Protein AF-A0A8K0Q5I4-F1 (afdb_monomer)

Sequence (101 aa):
MQALPLFTFTPALLFSSYLNLSGYPTGSAGMTAAWSGLYALLALRRRQPMRAKLSIRGVVRGTAIGLGTANCIAGGWVYFNGDFKKDAEERVDRNRWGNYD

Structure (mmCIF, N/CA/C/O backbone):
data_AF-A0A8K0Q5I4-F1
#
_entry.id   AF-A0A8K0Q5I4-F1
#
loop_
_atom_site.group_PDB
_atom_site.id
_atom_site.type_symbol
_atom_site.label_atom_id
_atom_site.label_alt_id
_atom_site.label_comp_id
_atom_site.label_asym_id
_atom_site.label_entity_id
_atom_site.label_seq_id
_atom_site.pdbx_PDB_ins_code
_atom_site.Cartn_x
_atom_site.Cartn_y
_atom_site.Cartn_z
_atom_site.occupancy
_atom_site.B_iso_or_equiv
_atom_site.auth_seq_id
_atom_site.auth_comp_id
_atom_site.auth_asym_id
_atom_site.auth_atom_id
_atom_site.pdbx_PDB_model_num
ATOM 1 N N . MET A 1 1 ? -8.369 12.749 15.438 1.00 50.50 1 MET A N 1
ATOM 2 C CA . MET A 1 1 ? -7.908 11.987 14.254 1.00 50.50 1 MET A CA 1
ATOM 3 C C . MET A 1 1 ? -6.560 11.366 14.583 1.00 50.50 1 MET A C 1
ATOM 5 O O . MET A 1 1 ? -5.687 12.086 15.046 1.00 50.50 1 MET A O 1
ATOM 9 N N . GLN A 1 2 ? -6.380 10.056 14.409 1.00 64.69 2 GLN A N 1
ATOM 10 C CA . GLN A 1 2 ? -5.070 9.425 14.599 1.00 64.69 2 GLN A CA 1
ATOM 11 C C . GLN A 1 2 ? -4.271 9.650 13.306 1.00 64.69 2 GLN A C 1
ATOM 13 O O . GLN A 1 2 ? -4.569 9.018 12.301 1.00 64.69 2 GLN A O 1
ATOM 18 N N . ALA A 1 3 ? -3.338 10.606 13.297 1.00 74.06 3 ALA A N 1
ATOM 19 C CA . ALA A 1 3 ? -2.664 11.048 12.069 1.00 74.06 3 ALA A CA 1
ATOM 20 C C . ALA A 1 3 ? -1.546 10.097 11.594 1.00 74.06 3 ALA A C 1
ATOM 22 O O . ALA A 1 3 ? -1.190 10.087 10.421 1.00 74.06 3 ALA A O 1
ATOM 23 N N . LEU A 1 4 ? -1.039 9.250 12.496 1.00 81.88 4 LEU A N 1
ATOM 24 C CA . LEU A 1 4 ? 0.051 8.300 12.242 1.00 81.88 4 LEU A CA 1
ATOM 25 C C . LEU A 1 4 ? -0.132 7.441 10.974 1.00 81.88 4 LEU A C 1
ATOM 27 O O . LEU A 1 4 ? 0.777 7.440 10.152 1.00 81.88 4 LEU A O 1
ATOM 31 N N . PRO A 1 5 ? -1.277 6.764 10.744 1.00 79.31 5 PRO A N 1
ATOM 32 C CA . PRO A 1 5 ? -1.465 5.954 9.541 1.00 79.31 5 PRO A CA 1
ATOM 33 C C . PRO A 1 5 ? -1.432 6.783 8.252 1.00 79.31 5 PRO A C 1
ATOM 35 O O . PRO A 1 5 ? -0.892 6.340 7.244 1.00 79.31 5 PRO A O 1
ATOM 38 N N . LEU A 1 6 ? -1.985 7.998 8.271 1.00 81.94 6 LEU A N 1
ATOM 39 C CA . LEU A 1 6 ? -1.982 8.864 7.094 1.00 81.94 6 LEU A CA 1
ATOM 40 C C . LEU A 1 6 ? -0.562 9.325 6.760 1.00 81.94 6 LEU A C 1
ATOM 42 O O . LEU A 1 6 ? -0.189 9.312 5.592 1.00 81.94 6 LEU A O 1
ATOM 46 N N . PHE A 1 7 ? 0.253 9.647 7.763 1.00 85.25 7 PHE A N 1
ATOM 47 C CA . PHE A 1 7 ? 1.641 10.047 7.534 1.00 85.25 7 PHE A CA 1
ATOM 48 C C . PHE A 1 7 ? 2.544 8.899 7.074 1.00 85.25 7 PHE A C 1
ATOM 50 O O . PHE A 1 7 ? 3.481 9.152 6.328 1.00 85.25 7 PHE A O 1
ATOM 57 N N . THR A 1 8 ? 2.277 7.651 7.469 1.00 85.75 8 THR A N 1
ATOM 58 C CA . THR A 1 8 ? 3.129 6.517 7.073 1.00 85.75 8 THR A CA 1
ATOM 59 C C . THR A 1 8 ? 2.732 5.908 5.731 1.00 85.75 8 THR A C 1
ATOM 61 O O . THR A 1 8 ? 3.601 5.594 4.926 1.00 85.75 8 THR A O 1
ATOM 64 N N . PHE A 1 9 ? 1.432 5.728 5.470 1.00 86.44 9 PHE A N 1
ATOM 65 C CA . PHE A 1 9 ? 0.968 5.013 4.273 1.00 86.44 9 PHE A CA 1
ATOM 66 C C . PHE A 1 9 ? 0.847 5.919 3.044 1.00 86.44 9 PHE A C 1
ATOM 68 O O . PHE A 1 9 ? 1.191 5.500 1.943 1.00 86.44 9 PHE A O 1
ATOM 75 N N . THR A 1 10 ? 0.392 7.163 3.208 1.00 87.31 10 THR A N 1
ATOM 76 C CA . THR A 1 10 ? 0.146 8.071 2.073 1.00 87.31 10 THR A CA 1
ATOM 77 C C . THR A 1 10 ? 1.399 8.366 1.241 1.00 87.31 10 THR A C 1
ATOM 79 O O . THR A 1 10 ? 1.329 8.179 0.027 1.00 87.31 10 THR A O 1
ATOM 82 N N . PRO A 1 11 ? 2.551 8.779 1.815 1.00 89.44 11 PRO A N 1
ATOM 83 C CA . PRO A 1 11 ? 3.729 9.079 0.999 1.00 89.44 11 PRO A CA 1
ATOM 84 C C . PRO A 1 11 ? 4.267 7.837 0.283 1.00 89.44 11 PRO A C 1
ATOM 86 O O . PRO A 1 11 ? 4.677 7.928 -0.869 1.00 89.44 11 PRO A O 1
ATOM 89 N N . ALA A 1 12 ? 4.200 6.668 0.920 1.00 88.19 12 ALA A N 1
ATOM 90 C CA . ALA A 1 12 ? 4.616 5.412 0.312 1.00 88.19 12 ALA A CA 1
ATOM 91 C C . ALA A 1 12 ? 3.743 5.019 -0.892 1.00 88.19 12 ALA A C 1
ATOM 93 O O . ALA A 1 12 ? 4.257 4.605 -1.932 1.00 88.19 12 ALA A O 1
ATOM 94 N N . LEU A 1 13 ? 2.424 5.186 -0.775 1.00 86.69 13 LEU A N 1
ATOM 95 C CA . LEU A 1 13 ? 1.494 4.904 -1.868 1.00 86.69 13 LEU A CA 1
ATOM 96 C C . LEU A 1 13 ? 1.622 5.926 -3.005 1.00 86.69 13 LEU A C 1
ATOM 98 O O . LEU A 1 13 ? 1.610 5.539 -4.170 1.00 86.69 13 LEU A O 1
ATOM 102 N N . LEU A 1 14 ? 1.817 7.210 -2.689 1.00 90.69 14 LEU A N 1
ATOM 103 C CA . LEU A 1 14 ? 2.098 8.239 -3.697 1.00 90.69 14 LEU A CA 1
ATOM 104 C C . LEU A 1 14 ? 3.407 7.962 -4.442 1.00 90.69 14 LEU A C 1
ATOM 106 O O . LEU A 1 14 ? 3.466 8.109 -5.662 1.00 90.69 14 LEU A O 1
ATOM 110 N N . PHE A 1 15 ? 4.437 7.519 -3.723 1.00 90.56 15 PHE A N 1
ATOM 111 C CA . PHE A 1 15 ? 5.706 7.135 -4.326 1.00 90.56 15 PHE A CA 1
ATOM 112 C C . PHE A 1 15 ? 5.550 5.921 -5.251 1.00 90.56 15 PHE A C 1
ATOM 114 O O . PHE A 1 15 ? 6.092 5.918 -6.353 1.00 90.56 15 PHE A O 1
ATOM 121 N N . SER A 1 16 ? 4.735 4.937 -4.866 1.00 89.25 16 SER A N 1
ATOM 122 C CA . SER A 1 16 ? 4.389 3.815 -5.743 1.00 89.25 16 SER A CA 1
ATOM 123 C C . SER A 1 16 ? 3.726 4.282 -7.048 1.00 89.25 16 SER A C 1
ATOM 125 O O . SER A 1 16 ? 4.147 3.894 -8.138 1.00 89.25 16 SER A O 1
ATOM 127 N N . SER A 1 17 ? 2.756 5.198 -6.966 1.00 89.88 17 SER A N 1
ATOM 128 C CA . SER A 1 17 ? 2.129 5.800 -8.152 1.00 89.88 17 SER A CA 1
ATOM 129 C C . SER A 1 17 ? 3.136 6.552 -9.027 1.00 89.88 17 SER A C 1
ATOM 131 O O . SER A 1 17 ? 3.082 6.463 -10.255 1.00 89.88 17 SER A O 1
ATOM 133 N N . TYR A 1 18 ? 4.086 7.261 -8.413 1.00 91.75 18 TYR A N 1
ATOM 134 C CA . TYR A 1 18 ? 5.168 7.927 -9.138 1.00 91.75 18 TYR A CA 1
ATOM 135 C C . TYR A 1 18 ? 6.082 6.930 -9.864 1.00 91.75 18 TYR A C 1
ATOM 137 O O . TYR A 1 18 ? 6.446 7.160 -11.019 1.00 91.75 18 TYR A O 1
ATOM 145 N N . LEU A 1 19 ? 6.431 5.810 -9.229 1.00 90.38 19 LEU A N 1
ATOM 146 C CA . LEU A 1 19 ? 7.227 4.755 -9.859 1.00 90.38 19 LEU A CA 1
ATOM 147 C C . LEU A 1 19 ? 6.524 4.146 -11.066 1.00 90.38 19 LEU A C 1
ATOM 149 O O . LEU A 1 19 ? 7.143 3.978 -12.114 1.00 90.38 19 LEU A O 1
ATOM 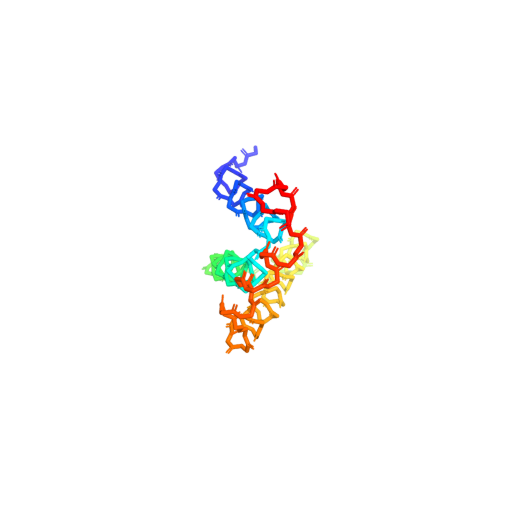153 N N . ASN A 1 20 ? 5.220 3.908 -10.953 1.00 90.19 20 ASN A N 1
ATOM 154 C CA . ASN A 1 20 ? 4.432 3.423 -12.078 1.00 90.19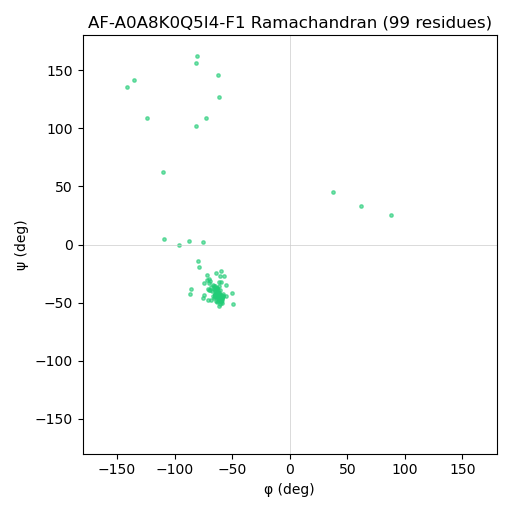 20 ASN A CA 1
ATOM 155 C C . ASN A 1 20 ? 4.496 4.418 -13.251 1.00 90.19 20 ASN A C 1
ATOM 157 O O . ASN A 1 20 ? 4.871 4.073 -14.370 1.00 90.19 20 ASN A O 1
ATOM 161 N N . LEU A 1 21 ? 4.255 5.705 -12.971 1.00 88.19 21 LEU A N 1
ATOM 162 C CA . LEU A 1 21 ? 4.308 6.758 -13.989 1.00 88.19 21 LEU A CA 1
ATOM 163 C C . LEU A 1 21 ? 5.705 6.929 -14.601 1.00 88.19 21 LEU A C 1
ATOM 165 O O . LEU A 1 21 ? 5.821 7.202 -15.800 1.00 88.19 21 LEU A O 1
ATOM 169 N N . SER A 1 22 ? 6.764 6.794 -13.804 1.00 87.56 22 SER A N 1
ATOM 170 C CA . SER A 1 22 ? 8.159 6.906 -14.257 1.00 87.56 22 SER A CA 1
ATOM 171 C C . SER A 1 22 ? 8.661 5.683 -15.036 1.00 87.56 22 SER A C 1
ATOM 173 O O . SER A 1 22 ? 9.798 5.700 -15.504 1.00 87.56 22 SER A O 1
ATOM 175 N N . GLY A 1 23 ? 7.805 4.682 -15.270 1.00 86.94 23 GLY A N 1
ATOM 176 C CA . GLY A 1 23 ? 8.124 3.511 -16.088 1.00 86.94 23 GLY A CA 1
ATOM 177 C C . GLY A 1 23 ? 8.763 2.372 -15.299 1.00 86.94 23 GLY A C 1
ATOM 178 O O . GLY A 1 23 ? 9.480 1.562 -15.871 1.00 86.94 23 GLY A O 1
ATOM 179 N N . TYR A 1 24 ? 8.506 2.303 -13.992 1.00 90.44 24 TYR A N 1
ATOM 180 C CA . TYR A 1 24 ? 8.841 1.154 -13.150 1.00 90.44 24 TYR A CA 1
ATOM 181 C C . TYR A 1 24 ? 7.563 0.414 -12.721 1.00 90.44 24 TYR A C 1
ATOM 183 O O . TYR A 1 24 ? 7.262 0.363 -11.521 1.00 90.44 24 TYR A O 1
ATOM 191 N N . PRO A 1 25 ? 6.775 -0.144 -13.664 1.00 91.19 25 PRO A N 1
ATOM 192 C CA . PRO A 1 25 ? 5.515 -0.802 -13.344 1.00 91.19 25 PRO A CA 1
ATOM 193 C C . PRO A 1 25 ? 5.735 -2.014 -12.432 1.00 91.19 25 PRO A C 1
ATOM 195 O O . PRO A 1 25 ? 5.062 -2.103 -11.403 1.00 91.19 25 PRO A O 1
ATOM 198 N N . THR A 1 26 ? 6.738 -2.862 -12.691 1.00 91.06 26 THR A N 1
ATOM 199 C CA . THR A 1 26 ? 7.036 -4.028 -11.837 1.00 91.06 26 THR A CA 1
ATOM 200 C C . THR A 1 26 ? 7.429 -3.599 -10.420 1.00 91.06 26 THR A C 1
ATOM 202 O O . THR A 1 26 ? 6.896 -4.104 -9.429 1.00 91.06 26 THR A O 1
ATOM 205 N N . GLY A 1 27 ? 8.306 -2.595 -10.302 1.00 90.12 27 GLY A N 1
ATOM 206 C CA . GLY A 1 27 ? 8.728 -2.047 -9.008 1.00 90.12 27 GLY A CA 1
ATOM 207 C C . GLY A 1 27 ? 7.576 -1.412 -8.222 1.00 90.12 27 GLY A C 1
ATOM 208 O O . GLY A 1 27 ? 7.433 -1.652 -7.022 1.00 90.12 27 GLY A O 1
ATOM 209 N N . SER A 1 28 ? 6.715 -0.651 -8.902 1.00 92.44 28 SER A N 1
ATOM 210 C CA . SER A 1 28 ? 5.524 -0.045 -8.296 1.00 92.44 28 SER A CA 1
ATOM 211 C C . SER A 1 28 ? 4.490 -1.084 -7.852 1.00 92.44 28 SER A C 1
ATOM 213 O O . SER A 1 28 ? 3.873 -0.943 -6.793 1.00 92.44 28 SER A O 1
ATOM 215 N N . ALA A 1 29 ? 4.334 -2.179 -8.600 1.00 92.19 29 ALA A N 1
ATOM 216 C CA . ALA A 1 29 ? 3.437 -3.266 -8.233 1.00 92.19 29 ALA A CA 1
ATOM 217 C C . ALA A 1 29 ? 3.898 -3.956 -6.942 1.00 92.19 29 ALA A C 1
ATOM 219 O O . ALA A 1 29 ? 3.094 -4.137 -6.024 1.00 92.19 29 ALA A O 1
ATOM 220 N N . GLY A 1 30 ? 5.200 -4.236 -6.820 1.00 92.12 30 GLY A N 1
ATOM 221 C CA . GLY A 1 30 ? 5.790 -4.787 -5.596 1.00 92.12 30 GLY A CA 1
ATOM 222 C C . GLY A 1 30 ? 5.637 -3.858 -4.391 1.00 92.12 30 GLY A C 1
ATOM 223 O O . GLY A 1 30 ? 5.267 -4.296 -3.300 1.00 92.12 30 GLY A O 1
ATOM 224 N N . MET A 1 31 ? 5.843 -2.554 -4.588 1.00 93.31 31 MET A N 1
ATOM 225 C CA . MET A 1 31 ? 5.682 -1.564 -3.521 1.00 93.31 31 MET A CA 1
ATOM 226 C C . MET A 1 31 ? 4.227 -1.458 -3.055 1.00 93.31 31 MET A C 1
ATOM 228 O O . MET A 1 31 ? 3.948 -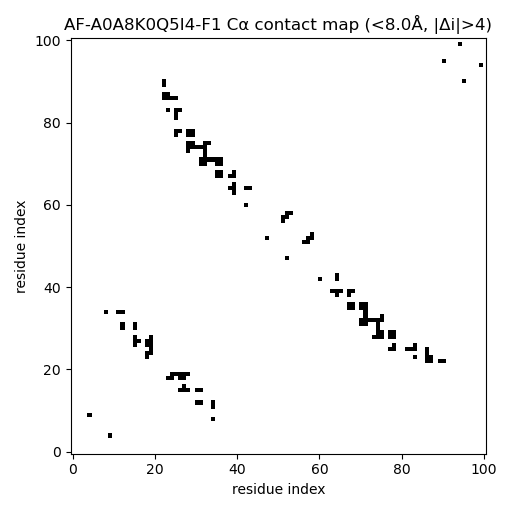1.508 -1.855 1.00 93.31 31 MET A O 1
ATOM 232 N N . THR A 1 32 ? 3.288 -1.389 -3.999 1.00 93.19 32 THR A N 1
ATOM 233 C CA . THR A 1 32 ? 1.845 -1.413 -3.714 1.00 93.19 32 THR A CA 1
ATOM 234 C C . THR A 1 32 ? 1.459 -2.680 -2.961 1.00 93.19 32 THR A C 1
ATOM 236 O O . THR A 1 32 ? 0.705 -2.606 -1.986 1.00 93.19 32 THR A O 1
ATOM 239 N N . ALA A 1 33 ? 2.007 -3.828 -3.366 1.00 94.12 33 ALA A N 1
ATOM 240 C CA . ALA A 1 33 ? 1.730 -5.099 -2.724 1.00 94.12 33 ALA A CA 1
ATOM 241 C C . ALA A 1 33 ? 2.196 -5.117 -1.265 1.00 94.12 33 ALA A C 1
ATOM 243 O O . ALA A 1 33 ? 1.409 -5.422 -0.368 1.00 94.12 33 ALA A O 1
ATOM 244 N N . ALA A 1 34 ? 3.445 -4.710 -1.022 1.00 94.50 34 ALA A N 1
ATOM 245 C CA . ALA A 1 34 ? 4.040 -4.671 0.309 1.00 94.50 34 ALA A CA 1
ATOM 246 C C . ALA A 1 34 ? 3.255 -3.761 1.267 1.00 94.50 34 ALA A C 1
ATOM 248 O O . ALA A 1 34 ? 2.909 -4.177 2.375 1.00 94.50 34 ALA A O 1
ATOM 249 N N . TRP A 1 35 ? 2.914 -2.541 0.840 1.00 93.38 35 TRP A N 1
ATOM 250 C CA . TRP A 1 35 ? 2.198 -1.581 1.688 1.00 93.38 35 TRP A CA 1
ATOM 251 C C . TRP A 1 35 ? 0.738 -1.968 1.930 1.00 93.38 35 TRP A C 1
ATOM 253 O O . TRP A 1 35 ? 0.242 -1.832 3.054 1.00 93.38 35 TRP A O 1
ATOM 263 N N . SER A 1 36 ? 0.061 -2.507 0.915 1.00 91.75 36 SER A N 1
ATOM 264 C CA . SER A 1 36 ? -1.324 -2.973 1.046 1.00 91.75 36 SER A CA 1
ATOM 265 C C . SER A 1 36 ? -1.419 -4.220 1.932 1.00 91.75 36 SER A C 1
ATOM 267 O O . SER A 1 36 ? -2.303 -4.310 2.790 1.00 91.75 36 SER A O 1
ATOM 269 N N . GLY A 1 37 ? -0.458 -5.140 1.800 1.00 92.31 37 GLY A N 1
ATOM 270 C CA . GLY A 1 37 ? -0.320 -6.313 2.661 1.00 92.31 37 GLY A CA 1
ATOM 271 C C . GLY A 1 37 ? 0.012 -5.941 4.105 1.00 92.31 37 GLY A C 1
ATOM 272 O O . GLY A 1 37 ? -0.640 -6.425 5.031 1.00 92.31 37 GLY A O 1
ATOM 273 N N . LEU A 1 38 ? 0.953 -5.016 4.318 1.00 93.62 38 LEU A N 1
ATOM 274 C CA . LEU A 1 38 ? 1.294 -4.512 5.650 1.00 93.62 38 LEU A CA 1
ATOM 275 C C . LEU A 1 38 ? 0.077 -3.894 6.349 1.00 93.62 38 LEU A C 1
ATOM 277 O O . LEU A 1 38 ? -0.169 -4.177 7.526 1.00 93.62 38 LEU A O 1
ATOM 281 N N . TYR A 1 39 ? -0.708 -3.083 5.631 1.00 91.12 39 TYR A N 1
ATOM 282 C CA . TYR A 1 39 ? -1.955 -2.536 6.163 1.00 91.12 39 TYR A CA 1
ATOM 283 C C . TYR A 1 39 ? -2.918 -3.652 6.579 1.00 91.12 39 TYR A C 1
ATOM 285 O O . TYR A 1 39 ? -3.407 -3.639 7.712 1.00 91.12 39 TYR A O 1
ATOM 293 N N . ALA A 1 40 ? -3.158 -4.633 5.702 1.00 91.75 40 ALA A N 1
ATOM 294 C CA . ALA A 1 40 ? -4.052 -5.752 5.985 1.00 91.75 40 ALA A CA 1
ATOM 295 C C . ALA A 1 40 ? -3.599 -6.542 7.226 1.00 91.75 40 ALA A C 1
ATOM 297 O O . ALA A 1 40 ? -4.409 -6.788 8.121 1.00 91.75 40 ALA A O 1
ATOM 298 N N . LEU A 1 41 ? -2.304 -6.850 7.350 1.00 93.19 41 LEU A N 1
ATOM 299 C CA . LEU A 1 41 ? -1.736 -7.555 8.504 1.00 93.19 41 LEU A CA 1
ATOM 300 C C . LEU A 1 41 ? -1.898 -6.766 9.811 1.00 93.19 41 LEU A C 1
ATOM 302 O O . LEU A 1 41 ? -2.374 -7.304 10.816 1.00 93.19 41 LEU A O 1
ATOM 306 N N . LEU A 1 42 ? -1.553 -5.475 9.815 1.00 91.25 42 LEU A N 1
ATOM 307 C CA . LEU A 1 42 ? -1.693 -4.616 10.998 1.00 91.25 42 LEU A CA 1
ATOM 308 C C . LEU A 1 42 ? -3.158 -4.437 11.400 1.00 91.25 42 LEU A C 1
ATOM 310 O O . LEU A 1 4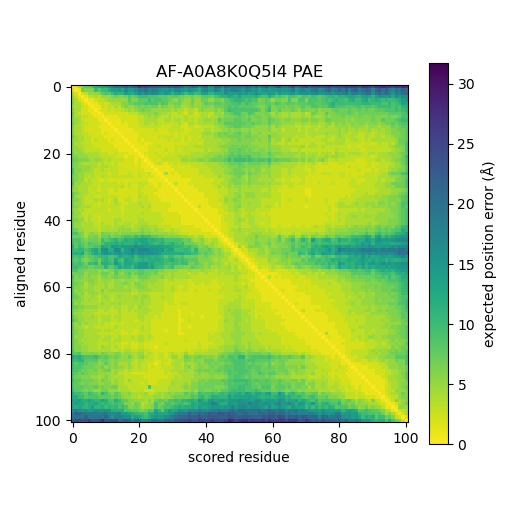2 ? -3.496 -4.435 12.591 1.00 91.25 42 LEU A O 1
ATOM 314 N N . ALA A 1 43 ? -4.036 -4.302 10.411 1.00 88.50 43 ALA A N 1
ATOM 315 C CA . ALA A 1 43 ? -5.463 -4.192 10.627 1.00 88.50 43 ALA A CA 1
ATOM 316 C C . ALA A 1 43 ? -6.066 -5.519 11.110 1.00 88.50 43 ALA A C 1
ATOM 318 O O . ALA A 1 43 ? -6.966 -5.478 11.942 1.00 88.50 43 ALA A O 1
ATOM 319 N N . LEU A 1 44 ? -5.564 -6.683 10.696 1.00 87.94 44 LEU A N 1
ATOM 320 C CA . LEU A 1 44 ? -6.007 -7.991 11.201 1.00 87.94 44 LEU A CA 1
ATOM 321 C C . LEU A 1 44 ? -5.491 -8.285 12.618 1.00 87.94 44 LEU A C 1
ATOM 323 O O . LEU A 1 44 ? -6.220 -8.863 13.425 1.00 87.94 44 LEU A O 1
ATOM 327 N N . ARG A 1 45 ? -4.289 -7.812 12.974 1.00 89.31 45 ARG A N 1
ATOM 328 C CA . ARG A 1 45 ? -3.687 -8.005 14.310 1.00 89.31 45 ARG A CA 1
ATOM 329 C C . ARG A 1 45 ? -4.519 -7.405 15.454 1.00 89.31 45 ARG A C 1
ATOM 331 O O . ARG A 1 45 ? -4.439 -7.861 16.595 1.00 89.31 45 ARG A O 1
ATOM 338 N N . ARG A 1 46 ? -5.316 -6.367 15.189 1.00 85.38 46 ARG A N 1
ATOM 339 C CA . ARG A 1 46 ? -6.118 -5.683 16.218 1.00 85.38 46 ARG A CA 1
ATOM 340 C C . ARG A 1 46 ? -7.309 -6.542 16.666 1.00 85.38 46 ARG A C 1
ATOM 342 O O . ARG A 1 46 ? -8.306 -6.633 15.944 1.00 85.38 46 ARG A O 1
ATOM 349 N N . ARG A 1 47 ? -7.250 -7.077 17.893 1.00 79.75 47 ARG A N 1
ATOM 350 C CA . ARG A 1 47 ? -8.350 -7.818 18.541 1.00 79.75 47 ARG A CA 1
ATOM 351 C C . ARG A 1 47 ? -9.589 -6.927 18.712 1.00 79.75 47 ARG A C 1
ATOM 353 O O . ARG A 1 47 ? -9.496 -5.837 19.267 1.00 79.75 47 ARG A O 1
ATOM 360 N N . GLN A 1 48 ? -10.747 -7.387 18.236 1.00 83.50 48 GLN A N 1
ATOM 361 C CA . GLN A 1 48 ? -12.040 -6.720 18.432 1.00 83.50 48 GLN A CA 1
ATOM 362 C C . GLN A 1 48 ? -13.129 -7.721 18.834 1.00 83.50 48 GLN A C 1
ATOM 364 O O . GLN A 1 48 ? -13.160 -8.823 18.274 1.00 83.50 48 GLN A O 1
ATOM 369 N N . PRO A 1 49 ? -14.040 -7.341 19.754 1.00 85.50 49 PRO A N 1
ATOM 370 C CA . PRO A 1 49 ? -15.173 -8.181 20.133 1.00 85.50 49 PRO A CA 1
ATOM 371 C C . PRO A 1 49 ? -16.082 -8.419 18.920 1.00 85.50 49 PRO A C 1
ATOM 373 O O . PRO A 1 49 ? -16.239 -7.529 18.083 1.00 85.50 49 PRO A O 1
ATOM 376 N N . MET A 1 50 ? -16.704 -9.601 18.814 1.00 81.12 50 MET A N 1
ATOM 377 C CA . MET A 1 50 ? -1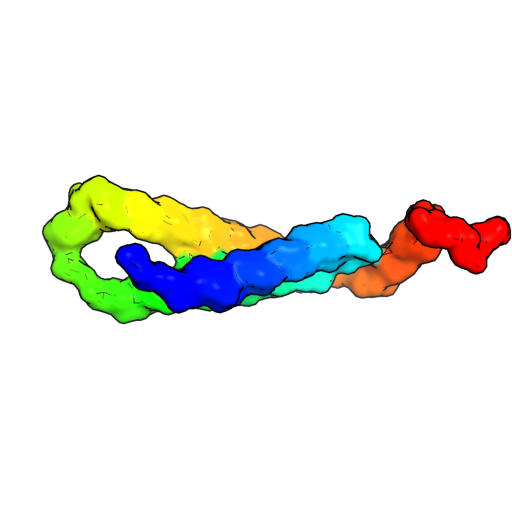7.509 -9.977 17.634 1.00 81.12 50 MET A CA 1
ATOM 378 C C . MET A 1 50 ? -18.621 -8.966 17.322 1.00 81.12 50 MET A C 1
ATOM 380 O O . MET A 1 50 ? -18.850 -8.654 16.158 1.00 81.12 50 MET A O 1
ATOM 384 N N . ARG A 1 51 ? -19.226 -8.358 18.350 1.00 79.50 51 ARG A N 1
ATOM 385 C CA . ARG A 1 51 ? -20.232 -7.294 18.195 1.00 79.50 51 ARG A CA 1
ATOM 386 C C . ARG A 1 51 ? -19.701 -6.047 17.478 1.00 79.50 51 ARG A C 1
ATOM 388 O O . ARG A 1 51 ? -20.422 -5.442 16.696 1.00 79.50 51 ARG A O 1
ATOM 395 N N . ALA A 1 52 ? -18.437 -5.678 17.689 1.00 79.50 52 ALA A N 1
ATOM 396 C CA . ALA A 1 52 ? -17.838 -4.522 17.020 1.00 79.50 52 ALA A CA 1
ATOM 397 C C . ALA A 1 52 ? -17.575 -4.781 15.527 1.00 79.50 52 ALA A C 1
ATOM 399 O O . ALA A 1 52 ? -17.588 -3.837 14.735 1.00 79.50 52 ALA A O 1
ATOM 400 N N . LYS A 1 53 ? -17.392 -6.050 15.132 1.00 79.31 53 LYS A N 1
ATOM 401 C CA . LYS A 1 53 ? -17.174 -6.448 13.733 1.00 79.31 53 LYS A CA 1
ATOM 402 C C . LYS A 1 53 ? -18.427 -6.267 12.868 1.00 79.31 53 LYS A C 1
ATOM 404 O O . LYS A 1 53 ? -18.291 -5.938 11.699 1.00 79.31 53 LYS A O 1
ATOM 409 N N . LEU A 1 54 ? -19.619 -6.418 13.452 1.00 87.12 54 LEU A N 1
ATOM 410 C CA . LEU A 1 54 ? -20.910 -6.245 12.768 1.00 87.12 54 LEU A CA 1
ATOM 411 C C . LEU A 1 54 ? -21.421 -4.792 12.768 1.00 87.12 54 LEU A C 1
ATOM 413 O O . LEU A 1 54 ? -22.513 -4.516 12.287 1.00 87.12 54 LEU A O 1
ATOM 417 N N . SER A 1 55 ? -20.652 -3.847 13.315 1.00 89.88 55 SER A N 1
ATOM 418 C CA . SER A 1 55 ? -20.995 -2.422 13.261 1.00 89.88 55 SER A CA 1
ATOM 419 C C . SER A 1 55 ? -20.622 -1.805 11.908 1.00 89.88 55 SER A C 1
ATOM 421 O O . SER A 1 55 ? -19.743 -2.317 11.218 1.00 89.88 55 SER A O 1
ATOM 423 N N . ILE A 1 56 ? -21.186 -0.638 11.572 1.00 90.56 56 ILE A N 1
ATOM 424 C CA . ILE A 1 56 ? -20.801 0.149 10.379 1.00 90.56 56 ILE A CA 1
ATOM 425 C C . ILE A 1 56 ? -19.276 0.350 10.315 1.00 90.56 56 ILE A C 1
ATOM 427 O O . ILE A 1 56 ? -18.654 0.188 9.270 1.00 90.56 56 ILE A O 1
ATOM 431 N N . ARG A 1 57 ? -18.640 0.630 11.459 1.00 85.94 57 ARG A N 1
ATOM 432 C CA . ARG A 1 57 ? -17.177 0.775 11.555 1.00 85.94 57 ARG A CA 1
ATOM 433 C C . ARG A 1 57 ? -16.441 -0.539 11.286 1.00 85.94 57 ARG A C 1
ATOM 435 O O . ARG A 1 57 ? -15.348 -0.523 10.724 1.00 85.94 57 ARG A O 1
ATOM 442 N N . GLY A 1 58 ? -17.031 -1.658 11.701 1.00 87.56 58 GLY A N 1
ATOM 443 C CA . GLY A 1 58 ? -16.543 -3.003 11.415 1.00 87.56 58 GLY A CA 1
ATOM 444 C C . GLY A 1 58 ? -16.596 -3.324 9.923 1.00 87.56 58 GLY A C 1
ATOM 445 O O . GLY A 1 58 ? -15.599 -3.801 9.388 1.00 87.56 58 GLY A O 1
ATOM 446 N N . VAL A 1 59 ? -17.691 -2.960 9.246 1.00 91.12 59 VAL A N 1
ATOM 447 C CA . VAL A 1 59 ? -17.837 -3.096 7.787 1.00 91.12 59 VAL A CA 1
ATOM 448 C C . VAL A 1 59 ? -16.793 -2.258 7.057 1.00 91.12 59 VAL A C 1
ATOM 450 O O . VAL A 1 59 ? -16.017 -2.814 6.291 1.00 91.12 59 VAL A O 1
ATOM 453 N N . VAL A 1 60 ? -16.687 -0.957 7.357 1.00 90.94 60 VAL A N 1
ATOM 454 C CA . VAL A 1 60 ? -15.696 -0.065 6.719 1.00 90.94 60 VAL A CA 1
ATOM 455 C C . VAL A 1 60 ? -14.274 -0.608 6.878 1.00 90.94 60 VAL A C 1
ATOM 457 O O . VAL A 1 60 ? -13.502 -0.653 5.920 1.00 90.94 60 VAL A O 1
ATOM 460 N N . ARG A 1 61 ? -13.924 -1.072 8.082 1.00 89.12 61 ARG A N 1
ATOM 461 C CA . ARG A 1 61 ? -12.622 -1.696 8.333 1.00 89.12 61 ARG A CA 1
ATOM 462 C C . ARG A 1 61 ? -12.455 -3.003 7.558 1.00 89.12 61 ARG A C 1
ATOM 464 O O . ARG A 1 61 ? -11.376 -3.239 7.025 1.00 89.12 61 ARG A O 1
ATOM 471 N N . GLY A 1 62 ? -13.484 -3.844 7.509 1.00 91.00 62 GLY A N 1
ATOM 472 C CA . GLY A 1 62 ? -13.483 -5.089 6.744 1.00 91.00 62 GLY A CA 1
ATOM 473 C C . GLY A 1 62 ? -13.244 -4.838 5.257 1.00 91.00 62 GLY A C 1
ATOM 474 O O . GLY A 1 62 ? -12.369 -5.469 4.671 1.00 91.00 62 GLY A O 1
ATOM 475 N N . THR A 1 63 ? -13.927 -3.851 4.677 1.00 93.00 63 THR A N 1
ATOM 476 C CA . THR A 1 63 ? -13.724 -3.422 3.289 1.00 93.00 63 THR A CA 1
ATOM 477 C C . THR A 1 63 ? -12.302 -2.921 3.059 1.00 93.00 63 THR A C 1
ATOM 479 O O . THR A 1 63 ? -11.668 -3.333 2.093 1.00 93.00 63 THR A O 1
ATOM 482 N N . ALA A 1 64 ? -11.761 -2.095 3.959 1.00 91.38 64 ALA A N 1
ATOM 483 C CA . ALA A 1 64 ? -10.388 -1.606 3.839 1.00 91.38 64 ALA A CA 1
ATOM 484 C C . ALA A 1 64 ? -9.356 -2.750 3.879 1.00 91.38 64 ALA A C 1
ATOM 486 O O . ALA A 1 64 ? -8.421 -2.769 3.081 1.00 91.38 64 ALA A O 1
ATOM 487 N N . ILE A 1 65 ? -9.540 -3.729 4.773 1.00 92.69 65 ILE A N 1
ATOM 488 C CA . ILE A 1 65 ? -8.697 -4.934 4.830 1.00 92.69 65 ILE A CA 1
ATOM 489 C C . ILE A 1 65 ? -8.832 -5.744 3.538 1.00 92.69 65 ILE A C 1
ATOM 491 O O . ILE A 1 65 ? -7.820 -6.173 2.985 1.00 92.69 65 ILE A O 1
ATOM 495 N N . GLY A 1 66 ? -10.058 -5.941 3.047 1.00 94.38 66 GLY A N 1
ATOM 496 C CA . GLY A 1 66 ? -10.328 -6.681 1.816 1.00 94.38 66 GLY A CA 1
ATOM 497 C C . GLY A 1 66 ? -9.650 -6.048 0.604 1.00 94.38 66 GLY A C 1
ATOM 498 O O . GLY A 1 66 ? -8.918 -6.726 -0.112 1.00 94.38 66 GLY A O 1
ATOM 499 N N . LEU A 1 67 ? -9.803 -4.733 0.431 1.00 93.75 67 LEU A N 1
ATOM 500 C CA . LEU A 1 67 ? -9.147 -3.975 -0.636 1.00 93.75 67 LEU A CA 1
ATOM 501 C C . LEU A 1 67 ? -7.619 -4.039 -0.531 1.00 93.75 67 LEU A C 1
ATOM 503 O O . LEU A 1 67 ? -6.953 -4.269 -1.539 1.00 93.75 67 LEU A O 1
ATOM 507 N N . GLY A 1 68 ? -7.055 -3.876 0.670 1.00 92.44 68 GLY A N 1
ATOM 508 C CA . GLY A 1 68 ? -5.609 -3.994 0.880 1.00 92.44 68 GLY A CA 1
ATOM 509 C C . GLY A 1 68 ? -5.083 -5.398 0.563 1.00 92.44 68 GLY A C 1
ATOM 510 O O . GLY A 1 68 ? -4.046 -5.554 -0.075 1.00 92.44 68 GLY A O 1
ATOM 511 N N . THR A 1 69 ? -5.837 -6.432 0.928 1.00 95.19 69 THR A N 1
ATOM 512 C CA . THR A 1 69 ? -5.482 -7.826 0.627 1.00 95.19 69 THR A CA 1
ATOM 513 C C . THR A 1 69 ? -5.543 -8.100 -0.876 1.00 95.19 69 THR A C 1
ATOM 515 O O . THR A 1 69 ? -4.610 -8.675 -1.428 1.00 95.19 69 THR A O 1
ATOM 518 N N . ALA A 1 70 ? -6.590 -7.631 -1.559 1.00 96.06 70 ALA A N 1
ATOM 519 C CA . ALA A 1 70 ? -6.715 -7.764 -3.009 1.00 96.06 70 ALA A CA 1
ATOM 520 C C . ALA A 1 70 ? -5.563 -7.061 -3.749 1.00 96.06 70 ALA A C 1
ATOM 522 O O . ALA A 1 70 ? -4.950 -7.658 -4.631 1.00 96.06 70 ALA A O 1
ATOM 523 N N . ASN A 1 71 ? -5.204 -5.838 -3.338 1.00 94.31 71 ASN A N 1
ATOM 524 C CA . ASN A 1 71 ? -4.052 -5.115 -3.889 1.00 94.31 71 ASN A CA 1
ATOM 525 C C . ASN A 1 71 ? -2.724 -5.829 -3.603 1.00 94.31 71 ASN A C 1
ATOM 527 O O . ASN A 1 71 ? -1.853 -5.862 -4.467 1.00 94.31 71 ASN A O 1
ATOM 531 N N . CYS A 1 72 ? -2.573 -6.433 -2.420 1.00 95.50 72 CYS A N 1
ATOM 532 C CA . CYS A 1 72 ? -1.405 -7.246 -2.086 1.00 95.50 72 CYS A CA 1
ATOM 533 C C . CYS A 1 72 ? -1.240 -8.426 -3.046 1.00 95.50 72 CYS A C 1
ATOM 535 O O . CYS A 1 72 ? -0.144 -8.661 -3.550 1.00 95.50 72 CYS A O 1
ATOM 537 N N . ILE A 1 73 ? -2.325 -9.153 -3.312 1.00 96.44 73 ILE A N 1
ATOM 538 C CA . ILE A 1 73 ? -2.303 -10.321 -4.197 1.00 96.44 73 ILE A CA 1
ATOM 539 C C . ILE A 1 73 ? -2.058 -9.890 -5.645 1.00 96.44 73 ILE A C 1
ATOM 541 O O . ILE A 1 73 ? -1.180 -10.444 -6.298 1.00 96.44 73 ILE A O 1
ATOM 545 N N . ALA A 1 74 ? -2.779 -8.879 -6.134 1.00 94.06 74 ALA A N 1
ATOM 546 C CA . ALA A 1 74 ? -2.638 -8.397 -7.506 1.00 94.06 74 ALA A CA 1
ATOM 547 C C . ALA A 1 74 ? -1.246 -7.799 -7.769 1.00 94.06 74 ALA A C 1
ATOM 549 O O . ALA A 1 74 ? -0.581 -8.174 -8.732 1.00 94.06 74 ALA A O 1
ATOM 550 N N . GLY A 1 75 ? -0.773 -6.914 -6.888 1.00 92.12 75 GLY A N 1
ATOM 551 C CA . GLY A 1 75 ? 0.562 -6.330 -7.001 1.00 92.12 75 GLY A CA 1
ATOM 552 C C . GLY A 1 75 ? 1.663 -7.379 -6.849 1.00 92.12 75 GLY A C 1
ATOM 553 O O . GLY A 1 75 ? 2.651 -7.333 -7.574 1.00 92.12 75 GLY A O 1
ATOM 554 N N . GLY A 1 76 ? 1.473 -8.363 -5.963 1.00 94.19 76 GLY A N 1
ATOM 555 C CA . GLY A 1 76 ? 2.390 -9.490 -5.809 1.00 94.19 76 GLY A CA 1
ATOM 556 C C . GLY A 1 76 ? 2.454 -10.347 -7.071 1.00 94.19 76 GLY A C 1
ATOM 557 O O . GLY A 1 76 ? 3.543 -10.682 -7.523 1.00 94.19 76 GLY A O 1
ATOM 558 N N . TRP A 1 77 ? 1.308 -10.636 -7.691 1.00 95.62 77 TRP A N 1
ATOM 559 C CA . TRP A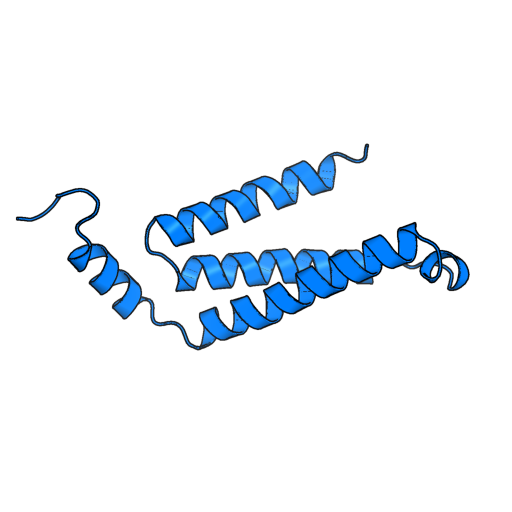 1 77 ? 1.244 -11.371 -8.954 1.00 95.62 77 TRP A CA 1
ATOM 560 C C . TRP A 1 77 ? 2.017 -10.666 -10.070 1.00 95.62 77 TRP A C 1
ATOM 562 O O . TRP A 1 77 ? 2.816 -11.302 -10.757 1.00 95.62 77 TRP A O 1
ATOM 572 N N . VAL A 1 78 ? 1.809 -9.356 -10.226 1.00 93.62 78 VAL A N 1
ATOM 573 C CA . VAL A 1 78 ? 2.527 -8.539 -11.216 1.00 93.62 78 VAL A CA 1
ATOM 574 C C . VAL A 1 78 ? 4.016 -8.460 -10.888 1.00 93.62 78 V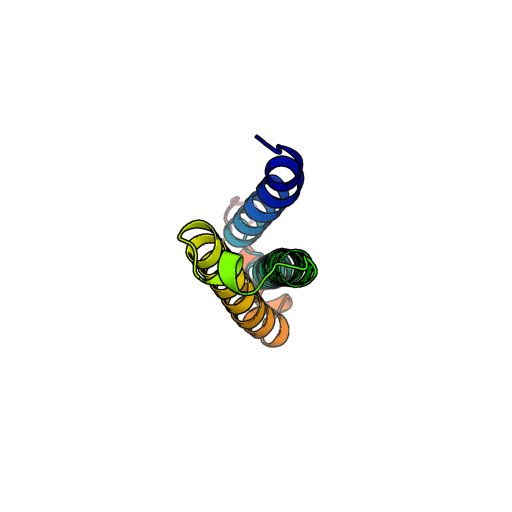AL A C 1
ATOM 576 O O . VAL A 1 78 ? 4.830 -8.542 -11.793 1.00 93.62 78 VAL A O 1
ATOM 579 N N . TYR A 1 79 ? 4.392 -8.356 -9.612 1.00 92.88 79 TYR A N 1
ATOM 580 C CA . TYR A 1 79 ? 5.797 -8.336 -9.210 1.00 92.88 79 TYR A CA 1
ATOM 581 C C . TYR A 1 79 ? 6.513 -9.657 -9.522 1.00 92.88 79 TYR A C 1
ATOM 583 O O . TYR A 1 79 ? 7.623 -9.640 -10.043 1.00 92.88 79 TYR A O 1
ATOM 591 N N . PHE A 1 80 ? 5.880 -10.800 -9.238 1.00 93.94 80 PHE A N 1
ATOM 592 C CA . PHE A 1 80 ? 6.471 -12.117 -9.503 1.00 93.94 80 PHE A CA 1
ATOM 593 C C . PHE A 1 80 ? 6.529 -12.472 -10.992 1.00 93.94 80 P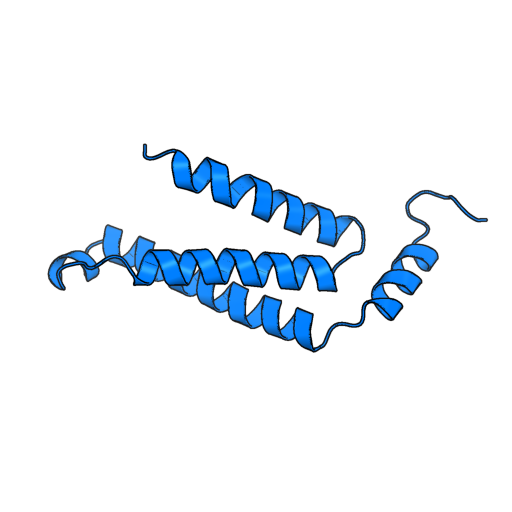HE A C 1
ATOM 595 O O . PHE A 1 80 ? 7.432 -13.198 -11.394 1.00 93.94 80 PHE A O 1
ATOM 602 N N . ASN A 1 81 ? 5.583 -11.983 -11.798 1.00 94.38 81 ASN A N 1
ATOM 603 C CA . ASN A 1 81 ? 5.557 -12.211 -13.248 1.00 94.38 81 ASN A CA 1
ATOM 604 C C . ASN A 1 81 ? 6.179 -11.060 -14.059 1.00 94.38 81 ASN A C 1
ATOM 606 O O . ASN A 1 81 ? 6.166 -11.107 -15.286 1.00 94.38 81 ASN A O 1
ATOM 610 N N . GLY A 1 82 ? 6.658 -10.006 -13.400 1.00 88.94 82 GLY A N 1
ATOM 611 C CA . GLY A 1 82 ? 7.191 -8.820 -14.059 1.00 88.94 82 GLY A CA 1
ATOM 612 C C . GLY A 1 82 ? 8.637 -9.002 -14.506 1.00 88.94 82 GLY A C 1
ATOM 613 O O . GLY A 1 82 ? 9.384 -9.806 -13.947 1.00 88.94 82 GLY A O 1
ATOM 614 N N . ASP A 1 83 ? 9.040 -8.220 -15.506 1.00 91.31 83 ASP A N 1
ATOM 615 C CA . ASP A 1 83 ? 10.392 -8.245 -16.055 1.00 91.31 83 ASP A CA 1
ATOM 616 C C . ASP A 1 83 ? 11.020 -6.848 -15.990 1.00 91.31 83 ASP A C 1
ATOM 618 O O . ASP A 1 83 ? 10.677 -5.939 -16.744 1.00 91.31 83 ASP A O 1
ATOM 622 N N . PHE A 1 84 ? 11.994 -6.689 -15.091 1.00 89.31 84 PHE A N 1
ATOM 623 C CA . PHE A 1 84 ? 12.721 -5.433 -14.915 1.00 89.31 84 PHE A CA 1
ATOM 624 C C . PHE A 1 84 ? 13.543 -5.024 -16.144 1.00 89.31 84 PHE A C 1
ATOM 626 O O . PHE A 1 84 ? 13.841 -3.836 -16.294 1.00 89.31 84 PHE A O 1
ATOM 633 N N . LYS A 1 85 ? 13.938 -5.974 -17.004 1.00 89.06 85 LYS A N 1
ATOM 634 C CA . LYS A 1 85 ? 14.660 -5.673 -18.249 1.00 89.06 85 LYS A CA 1
ATOM 635 C C . LYS A 1 85 ? 13.708 -5.097 -19.284 1.00 89.06 85 LYS A C 1
ATOM 637 O O . LYS A 1 85 ? 13.999 -4.036 -19.826 1.00 89.06 85 LYS A O 1
ATOM 642 N N . LYS A 1 86 ? 12.540 -5.720 -19.457 1.00 89.31 86 LYS A N 1
ATOM 643 C CA . LYS A 1 86 ? 11.466 -5.202 -20.315 1.00 89.31 86 LYS A CA 1
ATOM 644 C C . LYS A 1 86 ? 11.032 -3.801 -19.879 1.00 89.31 86 LYS A C 1
ATOM 646 O O . LYS A 1 86 ? 10.970 -2.900 -20.705 1.00 89.31 86 LYS A O 1
ATOM 651 N N . ASP A 1 87 ? 10.857 -3.582 -18.573 1.00 89.44 87 ASP A N 1
ATOM 652 C CA . ASP A 1 87 ? 10.558 -2.253 -18.017 1.00 89.44 87 ASP A CA 1
ATOM 653 C C . ASP A 1 87 ? 11.666 -1.225 -18.332 1.00 89.44 87 ASP A C 1
ATOM 655 O O . ASP A 1 87 ? 11.404 -0.030 -18.471 1.00 89.44 87 ASP A O 1
ATOM 659 N N . ALA A 1 88 ? 12.931 -1.652 -18.414 1.00 87.69 88 ALA A N 1
ATOM 660 C CA . ALA A 1 88 ? 14.041 -0.774 -18.775 1.00 87.69 88 ALA A CA 1
ATOM 661 C C . ALA A 1 88 ? 14.066 -0.437 -20.267 1.00 87.69 88 ALA A C 1
ATOM 663 O O . ALA A 1 88 ? 14.255 0.731 -20.608 1.00 87.69 88 ALA A O 1
ATOM 664 N N . GLU A 1 89 ? 13.839 -1.426 -21.126 1.00 88.38 89 GLU A N 1
ATOM 665 C CA . GLU A 1 89 ? 13.736 -1.255 -22.577 1.00 88.38 89 GLU A CA 1
ATOM 666 C C . GLU A 1 89 ? 12.566 -0.332 -22.935 1.00 88.38 89 GLU A C 1
ATOM 668 O O . GLU A 1 89 ? 12.761 0.659 -23.635 1.00 88.38 89 GLU A O 1
ATOM 673 N N . GLU A 1 90 ? 11.383 -0.559 -22.356 1.00 87.75 90 GLU A N 1
ATOM 674 C CA . GLU A 1 90 ? 10.200 0.288 -22.564 1.00 87.75 90 GLU A CA 1
ATOM 675 C C . GLU A 1 90 ? 10.418 1.735 -22.096 1.00 87.75 90 GLU A C 1
ATOM 677 O O . GLU A 1 90 ? 9.870 2.672 -22.679 1.00 87.75 90 GLU A O 1
ATOM 682 N N . ARG A 1 91 ? 11.226 1.958 -21.050 1.00 87.62 91 ARG A N 1
ATOM 683 C CA . ARG A 1 91 ? 11.590 3.317 -20.609 1.00 87.62 91 ARG A CA 1
ATOM 684 C C . ARG A 1 91 ? 12.484 4.040 -21.607 1.00 87.62 91 ARG A C 1
ATOM 686 O O . ARG A 1 91 ? 12.353 5.260 -21.729 1.00 87.62 91 ARG A O 1
ATOM 693 N N . VAL A 1 92 ? 13.393 3.316 -22.256 1.00 86.88 92 VAL A N 1
ATOM 694 C CA . VAL A 1 92 ? 14.260 3.863 -23.306 1.00 86.88 92 VAL A CA 1
ATOM 695 C C . VAL A 1 92 ? 13.429 4.149 -24.554 1.00 86.88 92 VAL A C 1
ATOM 697 O O . VAL A 1 92 ? 13.475 5.273 -25.042 1.00 86.88 92 VAL A O 1
ATOM 700 N N . ASP A 1 93 ? 12.595 3.198 -24.984 1.00 86.38 93 ASP A N 1
ATOM 701 C CA . ASP A 1 93 ? 11.709 3.331 -26.151 1.00 86.38 93 ASP A CA 1
ATOM 702 C C . ASP A 1 93 ? 10.713 4.492 -26.004 1.00 86.38 93 ASP A C 1
ATOM 704 O O . ASP A 1 93 ? 10.569 5.322 -26.900 1.00 86.38 93 ASP A O 1
ATOM 708 N N . ARG A 1 94 ? 10.099 4.655 -24.820 1.00 84.44 94 ARG A N 1
ATOM 709 C CA . ARG A 1 94 ? 9.226 5.812 -24.544 1.00 84.44 94 ARG A CA 1
ATOM 710 C C . ARG A 1 94 ? 9.936 7.153 -24.670 1.00 84.44 94 ARG A C 1
ATOM 712 O O . ARG A 1 94 ? 9.232 8.161 -24.739 1.00 84.44 94 ARG A O 1
ATOM 719 N N . ASN A 1 95 ? 11.268 7.174 -24.549 1.00 83.25 95 ASN A N 1
ATOM 720 C CA . ASN A 1 95 ? 12.123 8.358 -24.586 1.00 83.25 95 ASN A CA 1
ATOM 721 C C . ASN A 1 95 ? 11.494 9.580 -23.894 1.00 83.25 95 ASN A C 1
ATOM 723 O O . ASN A 1 95 ? 11.467 10.692 -24.416 1.00 83.25 95 ASN A O 1
ATOM 727 N N . ARG A 1 96 ? 10.918 9.368 -22.703 1.00 78.38 96 ARG A N 1
ATOM 728 C CA . ARG A 1 96 ? 10.012 10.347 -22.075 1.00 78.38 96 ARG A CA 1
ATOM 729 C C . ARG A 1 96 ? 10.658 11.724 -21.874 1.00 78.38 96 ARG A C 1
ATOM 731 O O . ARG A 1 96 ? 9.953 12.725 -21.796 1.00 78.38 96 ARG A O 1
ATOM 738 N N . TRP A 1 97 ? 11.979 11.740 -21.733 1.00 77.25 97 TRP A N 1
ATOM 739 C CA . TRP A 1 97 ? 12.773 12.929 -21.452 1.00 77.25 97 TRP A CA 1
ATOM 740 C C . TRP A 1 97 ? 13.624 13.387 -22.643 1.00 77.25 97 TRP A C 1
ATOM 742 O O . TRP A 1 97 ? 14.382 14.333 -22.475 1.00 77.25 97 TRP A O 1
ATOM 752 N N . GLY A 1 98 ? 13.498 12.757 -23.820 1.00 76.56 98 GLY A N 1
ATOM 753 C CA . GLY A 1 98 ? 14.197 13.182 -25.039 1.00 76.56 98 GLY A CA 1
ATOM 754 C C . GLY A 1 98 ? 15.722 13.120 -24.935 1.00 76.56 98 GLY A C 1
ATOM 755 O O . GLY A 1 98 ? 16.402 13.983 -25.471 1.00 76.56 98 GLY A O 1
ATOM 756 N N . ASN A 1 99 ? 16.267 12.159 -24.185 1.00 72.00 99 ASN A N 1
ATOM 757 C CA . ASN A 1 99 ? 17.710 12.108 -23.915 1.00 72.00 99 ASN A CA 1
ATOM 758 C C . ASN A 1 99 ? 18.522 11.507 -25.074 1.00 72.00 99 ASN A C 1
ATOM 760 O O . ASN A 1 99 ? 19.745 11.626 -25.066 1.00 72.00 99 ASN A O 1
ATOM 764 N N . TYR A 1 100 ? 17.862 10.849 -26.029 1.00 64.81 100 TYR A N 1
ATOM 765 C CA . TYR A 1 100 ? 18.485 10.233 -27.200 1.00 64.81 100 TYR A CA 1
ATOM 766 C C . TYR A 1 100 ? 17.578 10.444 -28.424 1.00 64.81 100 TYR A C 1
ATOM 768 O O . TYR A 1 100 ? 16.364 10.291 -28.286 1.00 64.81 100 TYR A O 1
ATOM 776 N N . ASP A 1 101 ? 18.162 10.832 -29.562 1.00 61.78 101 ASP A N 1
ATOM 777 C CA . ASP A 1 101 ? 17.492 11.035 -30.863 1.00 61.78 101 ASP A CA 1
ATOM 778 C C . ASP A 1 101 ? 17.454 9.744 -31.695 1.00 61.78 101 ASP A C 1
ATOM 780 O O . ASP A 1 101 ? 18.490 9.034 -31.728 1.00 61.78 101 ASP A O 1
#

pLDDT: mean 87.71, std 7.53, range [50.5, 96.44]

Secondary structure (DSSP, 8-state):
---HHHHHHHHHHHHHHHHHHTT-HHHHHHHHHHHHHHHHHHHHHS---HHHHTSHHHHHHHHHHHHHHHHHHHHHHHHHH--HHHHHHHHHHTTTT----

Foldseek 3Di:
DPCVVVVPLVVQLVVLVVCVVLLNLLVSLQSLLVSLVVLLVVLVPDDDDPVVCPDPVVVVSVVSSVVSNVSNVRSVVSNVVDDPVVSVVVSVVPCVPVPDD

Radius of gyration: 17.57 Å; Cα contacts (8 Å, |Δi|>4): 85; chains: 1; bounding box: 40×25×51 Å

Nearest PDB structures (foldseek):
  6jfm-assembly2_B  TM=4.305E-01  e=9.703E+00  Homo sapiens

Solvent-accessible surface area (backbone atoms only — not comparable to full-atom values): 5432 Å² total; per-residue (Å²): 132,84,57,66,63,59,69,60,48,48,61,56,52,52,49,22,54,49,33,36,72,73,40,32,51,41,62,18,23,38,47,44,8,54,54,22,36,50,50,25,52,59,60,64,68,58,87,72,60,75,74,55,51,77,32,75,69,24,47,56,50,48,52,52,34,49,52,20,42,52,41,17,52,54,17,40,51,43,35,75,72,42,52,76,64,59,36,50,51,54,43,57,73,61,40,83,80,65,85,70,136

Mean predicted aligned error: 5.72 Å

=== Feature glossary ===
The record interleaves many kind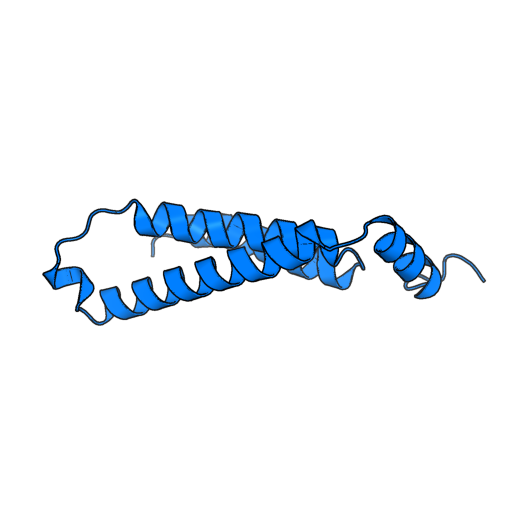s of information about one protein. Here is each kind framed as the question it answers.

Q: What known structures does this most resemble?
A: Structural nearest neighbors (via Foldseek easy-search vs the PDB). Reported per hit: target PDB id, E-value, and alignment TM-score. A TM-score above ~0.5 is the conventional threshold for 'same fold'.

Q: Where is each backbone atom in 3D?
A: The mmCIF table is the protein's shape written out atom by atom. For each backbone N, Cα, C, and carbonyl O, it records an (x, y, z) coordinate triple in Å plus the residue type, chain letter, and residue number.

Q: What are the backbone torsion angles?
A: The φ/ψ torsion pair specifies the backbone conformation at each residue. φ rotates about the N–Cα bond, ψ about the Cα–C bond. Steric clashes forbid most of the (φ, ψ) plane — the allowed regions (α-helix basin, β-sheet basin, left-handed helix) are the Ramachandran-allowed regions.

Q: Which residues are buried vs exposed?
A: Solvent-accessible surface area (SASA) is the area in Å² traced out by the centre of a 1.4 Å probe sphere (a water molecule) rolled over the protein's van der Waals surface (Shrake–Rupley / Lee–Richards construction). Buried residues have near-zero SASA; fully exposed residues can exceed 200 Å². The total SASA scales roughly with the number of surface residues.

Q: How confident is the AlphaFold model at each residue?
A: pLDDT is the predicted lDDT-Cα score: AlphaFold's confidence that the local environment of each residue (all inter-atomic distances within 15 Å) is correctly placed. It is a per-residue number between 0 and 100, with higher meaning more reliable.

Q: What does the local fold look like, residue by residue?
A: 3Di is Foldseek's structural alphabet. Each residue is assigned one of twenty discrete states based on how its Cα sits relative to its spatial (not sequential) neighbors. Aligning 3Di strings finds structural homologs roughly as well as full 3D superposition, but orders of magnitude faster.

Q: How big and how compact is the whole molecule?
A: Radius of gyration (Rg) is the root-mean-square distance of Cα atoms from their centroid — a single number for overall size and compactness. A globular domain of N residues has Rg ≈ 2.2·N^0.38 Å; an extended or disordered chain has a much larger Rg. The Cα contact count is the number of residue pairs whose Cα atoms are within 8 Å and are more than four positions apart in sequence — a standard proxy for tertiary packing density. The bounding box is the smallest axis-aligned box enclosing all Cα atoms.

Q: Which residues are in helices, strands, or loops?
A: DSSP 8-state secondary structure assigns each residue one of H (α-helix), G (3₁₀-helix), I (π-helix), E (extended β-strand), B (isolated β-bridge), T (hydrogen-bonded turn), S (bend), or '-' (coil). The assignment is computed from backbone hydrogen-bond geometry via the Kabsch–Sander algorithm.

Q: How mobile is each atom in the crystal?
A: Crystallographic B-factors measure how much each atom's electron density is smeared out, in Å². They rise in mobile loops and surface residues and fall in the buried interior. In AlphaFold models this column is repurposed to hold pLDDT instead.

Q: What if only a Cα trace is available?
A: P-SEA three-state annotation labels each residue as helix, strand, or coil based purely on the geometry of the Cα trace. It serves as a fallback when the full backbone (and thus DSSP) is unavailable.

Q: What family and function is it annotated with?
A: Database cross-references. InterPro integrates a dozen domain/family signature databases into unified entries with residue-range hits. GO terms attach function/process/location labels with evidence codes. CATH codes position the fold in a four-level structural taxonomy. Organism is the NCBI-taxonomy species name.

Q: Are the domains correctly placed relative to each other?
A: Predicted Aligned Error (PAE) is an AlphaFold confidence matrix: entry (i, j) is the expected error in the position of residue j, in ångströms, when the prediction is superimposed on the true structure at residue i. Low PAE within a block of residues means that block is internally rigid and well-predicted; high PAE between two blocks means their relative placement is uncertain even if each block individually is confident.

Q: What do the diagnostic plots show?
A: Three diagnostic plots accompany the record. The Cα contact map visualizes the tertiary structure as a 2D adjacency matrix (8 Å cutoff, sequence-local contacts suppressed). The Ramachandran plot shows the distribution of backbone (φ, ψ) torsions, with points in the α and β basins reflecting secondary structure content. The PAE plot shows AlphaFold's inter-residue confidence as a color matrix.

Q: What is the amino-acid chain?
A: Primary structure: the covalent order of the twenty standard amino acids along the backbone. Two proteins with the same sequence will (almost always) fold to the same structure; two with 30% identity often share a fold but not the details.

Q: What do the rendered images show?
A: The six renders are orthographic views along the three Cartesian axes in both directions. Representation (cartoon, sticks, or surface) and color scheme (sequence-rainbow or by-chain) vary across proteins so the training set covers all the common visualization conventions.